Protein AF-A0AA95H1D3-F1 (afdb_monomer_lite)

pLDDT: mean 80.05, std 16.38, range [48.16, 96.06]

Organism: NCBI:txid3080823

Foldseek 3Di:
DDDDPDDPDDDDDDDVCVVCVPPQWDWDDDPQWIWIWGQDPVRDIDIGTDPRDPDPPPPDD

Sequence (61 aa):
MKAKAAEPAELPCINLDDWMQGFKKIMLKHGTRPYFLTITRKGNLILTAAADVPNPQSDKD

Structure (mmCIF, N/CA/C/O backbone):
data_AF-A0AA95H1D3-F1
#
_entry.id   AF-A0AA95H1D3-F1
#
loop_
_atom_site.group_PDB
_atom_site.id
_atom_site.type_symbol
_atom_site.label_atom_id
_atom_site.label_alt_id
_atom_site.label_comp_id
_atom_site.label_asym_id
_atom_site.label_entity_id
_atom_site.label_seq_id
_atom_site.pdbx_PDB_ins_code
_atom_site.Cartn_x
_atom_site.Cartn_y
_atom_site.Cartn_z
_atom_site.occupancy
_atom_site.B_iso_or_equiv
_atom_site.auth_seq_id
_atom_site.auth_comp_id
_atom_site.auth_asym_id
_atom_site.auth_atom_id
_atom_site.pdbx_PDB_model_num
ATOM 1 N N . MET A 1 1 ? -14.510 23.233 -34.910 1.00 51.88 1 MET A N 1
ATOM 2 C CA . MET A 1 1 ? -15.257 22.266 -34.076 1.00 51.88 1 MET A CA 1
ATOM 3 C C . MET A 1 1 ? -14.257 21.577 -33.158 1.00 51.88 1 MET A C 1
ATOM 5 O O . MET A 1 1 ? -13.330 20.968 -33.669 1.00 51.88 1 MET A O 1
ATOM 9 N N . LYS A 1 2 ? -14.346 21.759 -31.833 1.00 49.16 2 LYS A N 1
ATOM 10 C CA . LYS A 1 2 ? -13.464 21.064 -30.879 1.00 49.16 2 LYS A CA 1
ATOM 11 C C . LYS A 1 2 ? -14.085 19.703 -30.563 1.00 49.16 2 LYS A C 1
ATOM 13 O O . LYS A 1 2 ? -15.232 19.660 -30.128 1.00 49.16 2 LYS A O 1
ATOM 18 N N . ALA A 1 3 ? -13.355 18.621 -30.824 1.00 52.34 3 ALA A N 1
ATOM 19 C CA . ALA A 1 3 ? -13.770 17.279 -30.441 1.00 52.34 3 ALA A CA 1
ATOM 20 C C . ALA A 1 3 ? -13.872 17.212 -28.910 1.00 52.34 3 ALA A C 1
ATOM 22 O O . ALA A 1 3 ? -12.909 17.510 -28.204 1.00 52.34 3 ALA A O 1
ATOM 23 N N . LYS A 1 4 ? -15.059 16.869 -28.405 1.00 57.22 4 LYS A N 1
ATOM 24 C CA . LYS A 1 4 ? -15.264 16.533 -26.997 1.00 57.22 4 LYS A CA 1
ATOM 25 C C . LYS A 1 4 ? -14.518 15.217 -26.770 1.00 57.22 4 LYS A C 1
ATOM 27 O O . LYS A 1 4 ? -14.890 14.210 -27.366 1.00 57.22 4 LYS A O 1
ATOM 32 N N . ALA A 1 5 ? -13.428 15.251 -26.004 1.00 60.53 5 ALA A N 1
ATOM 33 C CA . ALA A 1 5 ? -12.736 14.035 -25.595 1.00 60.53 5 ALA A CA 1
ATOM 34 C C . ALA A 1 5 ? -13.759 13.140 -24.886 1.00 60.53 5 ALA A C 1
ATOM 36 O O . ALA A 1 5 ? -14.440 13.601 -23.969 1.00 60.53 5 ALA A O 1
ATOM 37 N N . ALA A 1 6 ? -13.932 11.913 -25.376 1.00 63.94 6 ALA A N 1
ATOM 38 C CA . ALA A 1 6 ? -14.746 10.919 -24.697 1.00 63.94 6 ALA A CA 1
ATOM 39 C C . ALA A 1 6 ? -14.159 10.734 -23.294 1.00 63.94 6 ALA A C 1
ATOM 41 O O . ALA A 1 6 ? -12.967 10.444 -23.166 1.00 63.94 6 ALA A O 1
ATOM 42 N N . GLU A 1 7 ? -14.962 10.976 -22.258 1.00 67.38 7 GLU A N 1
ATOM 43 C CA . GLU A 1 7 ? -14.554 10.648 -20.895 1.00 67.38 7 GLU A CA 1
ATOM 4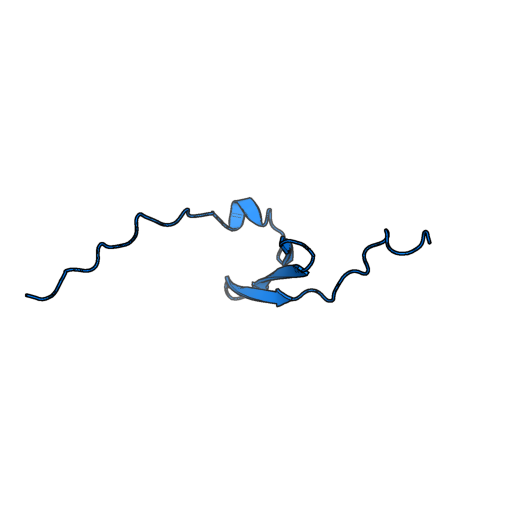4 C C . GLU A 1 7 ? -14.229 9.148 -20.862 1.00 67.38 7 GLU A C 1
ATOM 46 O O . GLU A 1 7 ? -14.999 8.352 -21.414 1.00 67.38 7 GLU A O 1
ATOM 51 N N . PRO A 1 8 ? -13.064 8.747 -20.327 1.00 64.25 8 PRO A N 1
ATOM 52 C CA . PRO A 1 8 ? -12.699 7.342 -20.296 1.00 64.25 8 PRO A CA 1
ATOM 53 C C . PRO A 1 8 ? -13.755 6.572 -19.500 1.00 64.25 8 PRO A C 1
ATOM 55 O O . PRO A 1 8 ? -14.192 7.027 -18.442 1.00 64.25 8 PRO A O 1
ATOM 58 N N . ALA A 1 9 ? -14.156 5.414 -20.031 1.00 71.44 9 ALA A N 1
ATOM 59 C CA . ALA A 1 9 ? -14.979 4.446 -19.318 1.00 71.44 9 ALA A CA 1
ATOM 60 C C . ALA A 1 9 ? -14.412 4.242 -17.905 1.00 71.44 9 ALA A C 1
ATOM 62 O O . ALA A 1 9 ? -13.193 4.148 -17.744 1.00 71.44 9 ALA A O 1
ATOM 63 N N . GLU A 1 10 ? -15.294 4.240 -16.905 1.00 80.69 10 GLU A N 1
ATOM 64 C CA . GLU A 1 10 ? -14.946 4.193 -15.485 1.00 80.69 10 GLU A CA 1
ATOM 65 C C . GLU A 1 10 ? -13.831 3.175 -15.213 1.00 80.69 10 GLU A C 1
ATOM 67 O O . GLU A 1 10 ? -13.914 2.004 -15.593 1.00 80.69 10 GLU A O 1
ATOM 72 N N . LEU A 1 11 ? -12.748 3.642 -14.587 1.00 85.75 11 LEU A N 1
ATOM 73 C CA . LEU A 1 11 ? -11.637 2.771 -14.230 1.00 85.75 11 LEU A CA 1
ATOM 74 C C . LEU A 1 11 ? -12.101 1.766 -13.168 1.00 85.75 11 LEU A C 1
ATOM 76 O O . LEU A 1 11 ? -12.843 2.146 -12.258 1.00 85.75 11 LEU A O 1
ATOM 80 N N . PRO A 1 12 ? -11.625 0.509 -13.221 1.00 85.25 12 PRO A N 1
ATOM 81 C CA . PRO A 1 12 ? -11.873 -0.449 -12.156 1.00 85.25 12 PRO A CA 1
ATOM 82 C C . PRO A 1 12 ? -11.450 0.122 -10.798 1.00 85.25 12 PRO A C 1
ATOM 84 O O . PRO A 1 12 ? -10.302 0.529 -10.610 1.00 85.25 12 PRO A O 1
ATOM 87 N N . CYS A 1 13 ? -12.391 0.150 -9.857 1.00 88.06 13 CYS A N 1
ATOM 88 C CA . CYS A 1 13 ? -12.156 0.599 -8.492 1.00 88.06 13 CYS A CA 1
ATOM 89 C C . CYS A 1 13 ? -11.891 -0.609 -7.588 1.00 88.06 13 CYS A C 1
ATOM 91 O O . CYS A 1 13 ? -12.582 -1.624 -7.677 1.00 88.06 13 CYS A O 1
ATOM 93 N N . ILE A 1 14 ? -10.896 -0.493 -6.711 1.00 87.44 14 ILE A N 1
ATOM 94 C CA . ILE A 1 14 ? -10.564 -1.513 -5.714 1.00 87.44 14 ILE A CA 1
ATOM 95 C C . ILE A 1 14 ? -10.678 -0.870 -4.336 1.00 87.44 14 ILE A C 1
ATOM 97 O O . ILE A 1 14 ? -10.078 0.177 -4.088 1.00 87.44 14 ILE A O 1
ATOM 101 N N . ASN A 1 15 ? -11.420 -1.514 -3.433 1.00 90.12 15 ASN A N 1
ATOM 102 C CA . ASN A 1 15 ? -11.447 -1.127 -2.030 1.00 90.12 15 ASN A CA 1
ATOM 103 C C . ASN A 1 15 ? -10.141 -1.555 -1.349 1.00 90.12 15 ASN A C 1
ATOM 105 O O . ASN A 1 15 ? -9.799 -2.739 -1.291 1.00 90.12 15 ASN A O 1
ATOM 109 N N . LEU A 1 16 ? -9.401 -0.577 -0.838 1.00 88.06 16 LEU A N 1
ATOM 110 C CA . LEU A 1 16 ? -8.118 -0.822 -0.194 1.00 88.06 16 LEU A CA 1
ATOM 111 C C . LEU A 1 16 ? -8.242 -1.517 1.155 1.00 88.06 16 LEU A C 1
ATOM 113 O O . LEU A 1 16 ? -7.329 -2.260 1.499 1.00 88.06 16 LEU A O 1
ATOM 117 N N . ASP A 1 17 ? -9.339 -1.334 1.890 1.00 89.19 17 ASP A N 1
ATOM 118 C CA . ASP A 1 17 ? -9.518 -2.001 3.184 1.00 89.19 17 ASP A CA 1
ATOM 119 C C . ASP A 1 17 ? -9.576 -3.525 3.010 1.00 89.19 17 ASP A C 1
ATOM 121 O O . ASP A 1 17 ? -8.883 -4.267 3.714 1.00 89.19 17 ASP A O 1
ATOM 125 N N . ASP A 1 18 ? -10.312 -3.979 1.992 1.00 90.44 18 ASP A N 1
ATOM 126 C CA . ASP A 1 18 ? -10.431 -5.396 1.642 1.00 90.44 18 ASP A CA 1
ATOM 127 C C . ASP A 1 18 ? -9.095 -5.962 1.154 1.00 90.44 18 ASP A C 1
ATOM 129 O O . ASP A 1 18 ? -8.713 -7.088 1.482 1.00 90.44 18 ASP A O 1
ATOM 133 N N . TRP A 1 19 ? -8.352 -5.170 0.379 1.00 88.88 19 TRP A N 1
ATOM 134 C CA . TRP A 1 19 ? -7.099 -5.622 -0.210 1.00 88.88 19 TRP A CA 1
ATOM 135 C C . TRP A 1 19 ? -5.935 -5.622 0.781 1.00 88.88 19 TRP A C 1
ATOM 137 O O . TRP A 1 19 ? -5.066 -6.493 0.729 1.00 88.88 19 TRP A O 1
ATOM 147 N N . MET A 1 20 ? -5.921 -4.665 1.708 1.00 90.75 20 MET A N 1
ATOM 148 C CA . MET A 1 20 ? -4.889 -4.562 2.732 1.00 90.75 20 MET A CA 1
ATOM 149 C C . MET A 1 20 ? -5.149 -5.464 3.935 1.00 90.75 20 MET A C 1
ATOM 151 O O . MET A 1 20 ? -4.207 -5.689 4.683 1.00 90.75 20 MET A O 1
ATOM 155 N N . GLN A 1 21 ? -6.357 -6.012 4.127 1.00 91.31 21 GLN A N 1
ATOM 156 C CA . GLN A 1 21 ? -6.672 -7.017 5.161 1.00 91.31 21 GLN A CA 1
ATOM 157 C C . GLN A 1 21 ? -6.167 -6.639 6.571 1.00 91.31 21 GLN A C 1
ATOM 159 O O . GLN A 1 21 ? -5.669 -7.473 7.326 1.00 91.31 21 GLN A O 1
ATOM 164 N N . GLY A 1 22 ? -6.233 -5.351 6.919 1.00 90.50 22 GLY A N 1
ATOM 165 C CA . GLY A 1 22 ? -5.743 -4.822 8.199 1.00 90.50 22 GLY A CA 1
ATOM 166 C C . GLY A 1 22 ? -4.223 -4.615 8.300 1.00 90.50 22 GLY A C 1
ATOM 167 O O . GLY A 1 22 ? -3.743 -4.065 9.297 1.00 90.50 22 GLY A O 1
ATOM 168 N N . PHE A 1 23 ? -3.440 -4.981 7.284 1.00 93.50 23 PHE A N 1
ATOM 169 C CA . PHE A 1 23 ? -2.016 -4.664 7.221 1.00 93.50 23 PHE A CA 1
ATOM 170 C C . PHE A 1 23 ? -1.800 -3.183 6.900 1.00 93.50 23 PHE A C 1
ATOM 172 O O . PHE A 1 23 ? -2.431 -2.608 6.023 1.00 93.50 23 PHE A O 1
ATOM 179 N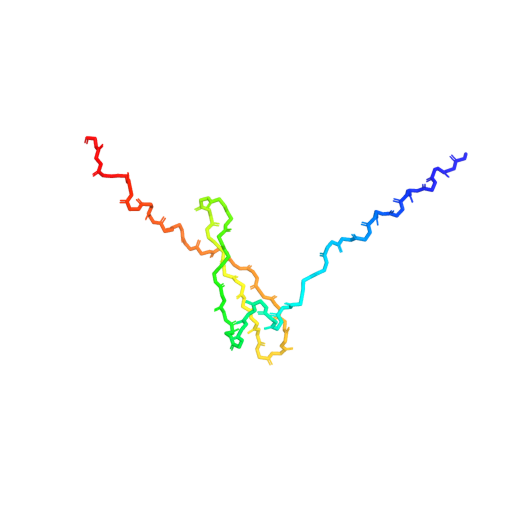 N . LYS A 1 24 ? -0.829 -2.548 7.567 1.00 93.31 24 LYS A N 1
ATOM 180 C CA . LYS A 1 24 ? -0.432 -1.157 7.261 1.00 93.31 24 LYS A CA 1
ATOM 181 C C . LYS A 1 24 ? 0.538 -1.049 6.086 1.00 93.31 24 LYS A C 1
ATOM 183 O O . LYS A 1 24 ? 0.751 0.043 5.569 1.00 93.31 24 LYS A O 1
ATOM 188 N N . LYS A 1 25 ? 1.149 -2.167 5.691 1.00 94.38 25 LYS A N 1
ATOM 189 C CA . LYS A 1 25 ? 2.115 -2.273 4.599 1.00 94.38 25 LYS A CA 1
ATOM 190 C C . LYS A 1 25 ? 1.951 -3.632 3.930 1.00 94.38 25 LYS A C 1
ATOM 192 O O . LYS A 1 25 ? 2.086 -4.647 4.607 1.00 94.38 25 LYS A O 1
ATOM 197 N N . ILE A 1 26 ? 1.702 -3.641 2.626 1.00 93.94 26 ILE A N 1
ATOM 198 C CA . ILE A 1 26 ? 1.612 -4.855 1.805 1.00 93.94 26 ILE A CA 1
ATOM 199 C C . ILE A 1 26 ? 2.620 -4.796 0.658 1.00 93.94 26 ILE A C 1
ATOM 201 O O . ILE A 1 26 ? 3.056 -3.714 0.258 1.00 93.94 26 ILE A O 1
ATOM 205 N N . MET A 1 27 ? 3.012 -5.961 0.142 1.00 93.31 27 MET A N 1
ATOM 206 C CA . MET A 1 27 ? 3.890 -6.067 -1.021 1.00 93.31 27 MET A CA 1
ATOM 207 C C . MET A 1 27 ? 3.060 -6.320 -2.277 1.00 93.31 27 MET A C 1
ATOM 209 O O . MET A 1 27 ? 2.296 -7.281 -2.334 1.00 93.31 27 MET A O 1
ATOM 213 N N . LEU A 1 28 ? 3.241 -5.478 -3.286 1.00 92.56 28 LEU A N 1
ATOM 214 C CA . LEU A 1 28 ? 2.627 -5.617 -4.596 1.00 92.56 28 LEU A CA 1
ATOM 215 C C . LEU A 1 28 ? 3.655 -6.232 -5.535 1.00 92.56 28 LEU A C 1
ATOM 217 O O . LEU A 1 28 ? 4.744 -5.687 -5.717 1.00 92.56 28 LEU A O 1
ATOM 221 N N . LYS A 1 29 ? 3.324 -7.372 -6.131 1.00 90.94 29 LYS A N 1
ATOM 222 C CA . LYS A 1 29 ? 4.169 -7.998 -7.149 1.00 90.94 29 LYS A CA 1
ATOM 223 C C . LYS A 1 29 ? 3.751 -7.471 -8.514 1.00 90.94 29 LYS A C 1
ATOM 225 O O . LYS A 1 29 ? 2.602 -7.657 -8.905 1.00 90.94 29 LYS A O 1
ATOM 230 N N . HIS A 1 30 ? 4.668 -6.833 -9.235 1.00 88.62 30 HIS A N 1
ATOM 231 C CA . HIS A 1 30 ? 4.424 -6.370 -10.597 1.00 88.62 30 HIS A CA 1
ATOM 232 C C . HIS A 1 30 ? 5.596 -6.771 -11.498 1.00 88.62 30 HIS A C 1
ATOM 234 O O . HIS A 1 30 ? 6.645 -6.124 -11.538 1.00 88.62 30 HIS A O 1
ATOM 240 N N . GLY A 1 31 ? 5.430 -7.900 -12.190 1.00 87.25 31 GLY A N 1
ATOM 241 C CA . GLY A 1 31 ? 6.521 -8.544 -12.916 1.00 87.25 31 GLY A CA 1
ATOM 242 C C . GLY A 1 31 ? 7.670 -8.905 -11.974 1.00 87.25 31 GLY A C 1
ATOM 243 O O . GLY A 1 31 ? 7.453 -9.482 -10.909 1.00 87.25 31 GLY A O 1
ATOM 244 N N . THR A 1 32 ? 8.890 -8.534 -12.356 1.00 86.12 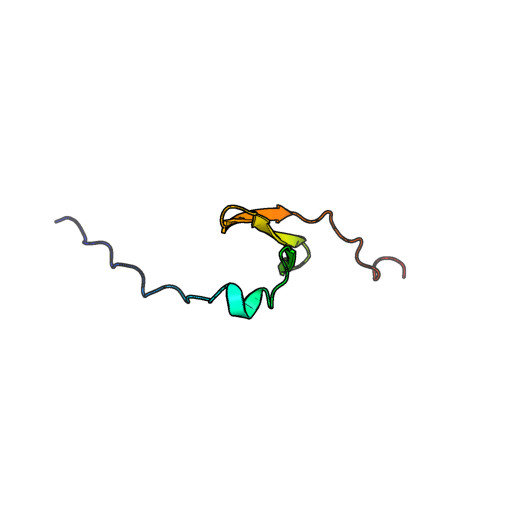32 THR A N 1
ATOM 245 C CA . THR A 1 32 ? 10.103 -8.756 -11.555 1.00 86.12 32 THR A CA 1
ATOM 246 C C . THR A 1 32 ? 10.324 -7.700 -10.477 1.00 86.12 32 THR A C 1
ATOM 248 O O . THR A 1 32 ? 11.191 -7.882 -9.630 1.00 86.12 32 THR A O 1
ATOM 251 N N . ARG A 1 33 ? 9.551 -6.606 -10.490 1.00 87.06 33 ARG A N 1
ATOM 252 C CA . ARG A 1 33 ? 9.739 -5.472 -9.584 1.00 87.06 33 ARG A CA 1
ATOM 253 C C . ARG A 1 33 ? 8.691 -5.504 -8.473 1.00 87.06 33 ARG A C 1
ATOM 255 O O . ARG A 1 33 ? 7.508 -5.258 -8.729 1.00 87.06 33 ARG A O 1
ATOM 262 N N . PRO A 1 34 ? 9.084 -5.814 -7.233 1.00 92.31 34 PRO A N 1
ATOM 263 C CA . PRO A 1 34 ? 8.194 -5.694 -6.092 1.00 92.31 34 PRO A CA 1
ATOM 264 C C . PRO A 1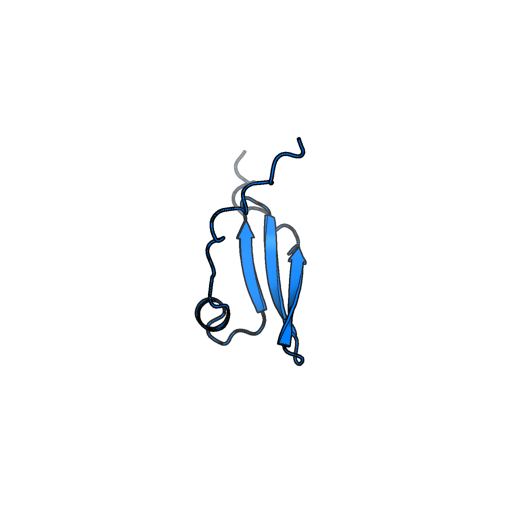 34 ? 8.039 -4.226 -5.671 1.00 92.31 34 PRO A C 1
ATOM 266 O O . PRO A 1 34 ? 8.975 -3.429 -5.727 1.00 92.31 34 PRO A O 1
ATOM 269 N N . TYR A 1 35 ? 6.854 -3.879 -5.182 1.00 94.75 35 TYR A N 1
ATOM 270 C CA . TYR A 1 35 ? 6.554 -2.580 -4.587 1.00 94.75 35 TYR A CA 1
ATOM 271 C C . TYR A 1 35 ? 5.968 -2.770 -3.192 1.00 94.75 35 TYR A C 1
ATOM 273 O O . TYR A 1 35 ? 5.368 -3.798 -2.896 1.00 94.75 35 TYR A O 1
ATOM 281 N N . PHE A 1 36 ? 6.098 -1.773 -2.330 1.00 94.94 36 PHE A N 1
ATOM 282 C CA . PHE A 1 36 ? 5.361 -1.696 -1.080 1.00 94.94 36 PHE A CA 1
ATOM 283 C C . PHE A 1 36 ? 4.295 -0.620 -1.174 1.00 94.94 36 PHE A C 1
ATOM 285 O O . PHE A 1 36 ? 4.612 0.537 -1.441 1.00 94.94 36 PHE A O 1
ATOM 292 N N . LEU A 1 37 ? 3.053 -0.988 -0.875 1.00 95.25 37 LEU A N 1
ATOM 293 C CA . LEU A 1 37 ? 1.991 -0.033 -0.595 1.00 95.25 37 LEU A CA 1
ATOM 294 C C . LEU A 1 37 ? 1.849 0.103 0.919 1.00 95.25 37 LEU A C 1
ATOM 296 O O . LEU A 1 37 ? 1.660 -0.892 1.617 1.00 95.25 37 LEU A O 1
ATOM 300 N N . THR A 1 38 ? 1.969 1.325 1.429 1.00 95.50 38 THR A N 1
ATOM 301 C CA . THR A 1 38 ? 1.887 1.628 2.863 1.00 95.50 38 THR A CA 1
ATOM 302 C C . THR A 1 38 ? 0.787 2.648 3.130 1.00 95.50 38 THR A C 1
ATOM 304 O O . THR A 1 38 ? 0.791 3.715 2.518 1.00 95.50 38 THR A O 1
ATOM 307 N N . ILE A 1 39 ? -0.102 2.361 4.086 1.00 94.44 39 ILE A N 1
ATOM 308 C CA . ILE A 1 39 ? -1.019 3.350 4.664 1.00 94.44 39 ILE A CA 1
ATOM 309 C C . ILE A 1 39 ? -0.312 4.037 5.832 1.00 94.44 39 ILE A C 1
ATOM 311 O O . ILE A 1 39 ? 0.120 3.414 6.806 1.00 94.44 39 ILE A O 1
ATOM 315 N N . THR A 1 40 ? -0.197 5.356 5.747 1.00 91.62 40 THR A N 1
ATOM 316 C CA . THR A 1 40 ? 0.328 6.187 6.832 1.00 91.62 40 THR A CA 1
ATOM 317 C C . THR A 1 40 ? -0.702 6.342 7.953 1.00 91.62 40 THR A C 1
ATOM 319 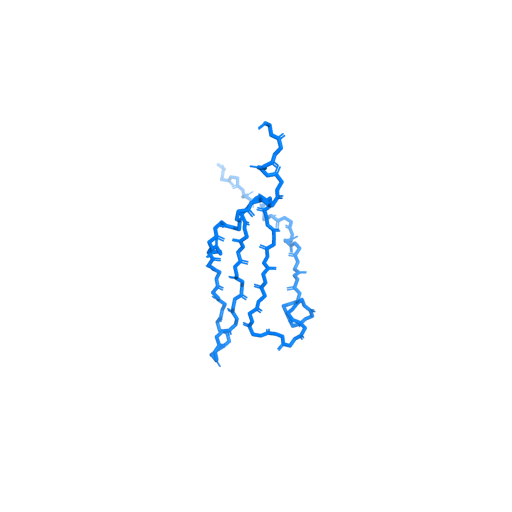O O . THR A 1 40 ? -1.901 6.179 7.753 1.00 91.62 40 THR A O 1
ATOM 322 N N . ARG A 1 41 ? -0.265 6.772 9.144 1.00 89.31 41 ARG A N 1
ATOM 323 C CA . ARG A 1 41 ? -1.177 7.061 10.273 1.00 89.31 41 ARG A CA 1
ATOM 324 C C . ARG A 1 41 ? -2.249 8.114 9.956 1.00 89.31 41 ARG A C 1
ATOM 326 O O . ARG A 1 41 ? -3.261 8.148 10.639 1.00 89.31 41 ARG A O 1
ATOM 333 N N . LYS A 1 42 ? -2.009 8.975 8.960 1.00 92.62 42 LYS A N 1
ATOM 334 C CA . LYS A 1 42 ? -2.945 10.014 8.504 1.00 92.62 42 LYS A CA 1
ATOM 335 C C . LYS A 1 42 ? -3.885 9.535 7.387 1.00 92.62 42 LYS A C 1
ATOM 337 O O . LYS A 1 42 ? -4.635 10.345 6.866 1.00 92.62 42 LYS A O 1
ATOM 342 N N . GLY A 1 43 ? -3.813 8.263 6.989 1.00 87.12 43 GLY A N 1
ATOM 343 C CA . GLY A 1 43 ? -4.630 7.697 5.912 1.00 87.12 43 GLY A CA 1
ATOM 344 C C . GLY A 1 43 ? -4.062 7.883 4.501 1.00 87.12 43 GLY A C 1
ATOM 345 O O . GLY A 1 43 ? -4.624 7.356 3.551 1.00 87.12 43 GLY A O 1
ATOM 346 N N . ASN A 1 44 ? -2.929 8.575 4.335 1.00 93.50 44 ASN A N 1
ATOM 347 C CA . ASN A 1 44 ? -2.290 8.711 3.021 1.00 93.50 44 ASN A CA 1
ATOM 348 C C . ASN A 1 44 ? -1.624 7.404 2.586 1.00 93.50 44 ASN A C 1
ATOM 350 O O . ASN A 1 44 ? -1.070 6.692 3.429 1.00 93.50 44 ASN A O 1
ATOM 354 N N . LEU A 1 45 ? -1.587 7.164 1.277 1.00 94.31 45 LEU A N 1
ATOM 355 C CA . LEU A 1 45 ? -0.902 6.032 0.660 1.00 94.31 45 LEU A CA 1
ATOM 356 C C . LEU A 1 45 ? 0.488 6.429 0.172 1.00 94.31 45 LEU A C 1
ATOM 358 O O . LEU A 1 45 ? 0.679 7.502 -0.398 1.00 94.31 45 LEU A O 1
ATOM 362 N N . ILE A 1 46 ? 1.450 5.533 0.365 1.00 95.38 46 ILE A N 1
ATOM 363 C CA . ILE A 1 46 ? 2.798 5.651 -0.186 1.00 95.38 46 ILE A CA 1
ATOM 364 C C . ILE A 1 46 ? 3.109 4.363 -0.941 1.00 95.38 46 ILE A C 1
ATOM 366 O O . ILE A 1 46 ? 3.038 3.279 -0.361 1.00 95.38 46 ILE A O 1
ATOM 370 N N . LEU A 1 47 ? 3.479 4.497 -2.214 1.00 96.06 47 LEU A N 1
ATOM 371 C CA . LEU A 1 47 ? 4.010 3.412 -3.030 1.00 96.06 47 LEU A CA 1
ATOM 372 C C . LEU A 1 47 ? 5.528 3.576 -3.134 1.00 96.06 47 LEU A C 1
ATOM 374 O O . LEU A 1 47 ? 6.007 4.590 -3.639 1.00 96.06 47 LEU A O 1
ATOM 378 N N . THR A 1 48 ? 6.289 2.594 -2.663 1.00 95.06 48 THR A N 1
ATOM 379 C CA . THR A 1 48 ? 7.749 2.570 -2.819 1.00 95.06 48 THR A CA 1
ATOM 380 C C . THR A 1 48 ? 8.184 1.325 -3.568 1.00 95.06 48 THR A C 1
ATOM 382 O O . THR A 1 48 ? 7.550 0.279 -3.460 1.00 95.06 48 THR A O 1
ATOM 385 N N . ALA A 1 49 ? 9.276 1.408 -4.326 1.00 92.00 49 ALA A N 1
ATOM 386 C CA . ALA A 1 49 ? 9.928 0.198 -4.808 1.00 92.00 49 ALA A CA 1
ATOM 387 C C . ALA A 1 49 ? 10.428 -0.601 -3.596 1.00 92.00 49 ALA A C 1
ATOM 389 O O . ALA A 1 49 ? 11.017 -0.037 -2.667 1.00 92.00 49 ALA A O 1
ATOM 390 N N . ALA A 1 50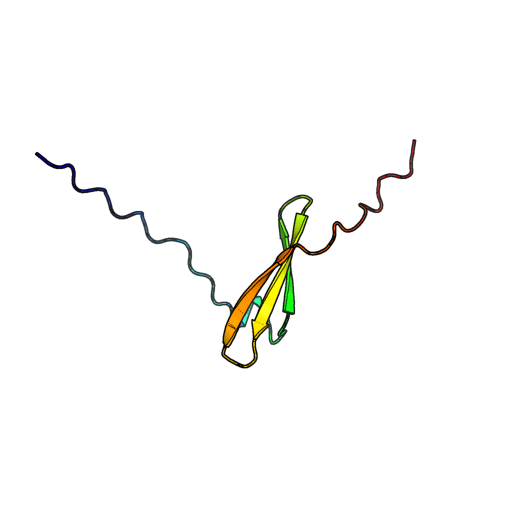 ? 10.176 -1.904 -3.588 1.00 85.88 50 ALA A N 1
ATOM 391 C CA . ALA A 1 50 ? 10.960 -2.793 -2.754 1.00 85.88 50 ALA A CA 1
ATOM 392 C C . ALA A 1 50 ? 12.309 -2.997 -3.458 1.00 85.88 50 ALA A C 1
ATOM 394 O O . ALA A 1 50 ? 12.372 -2.975 -4.688 1.00 85.88 50 ALA A O 1
ATOM 395 N N . ALA A 1 51 ? 13.393 -3.135 -2.689 1.00 76.38 51 ALA A N 1
ATOM 396 C CA . ALA A 1 51 ? 14.666 -3.541 -3.277 1.00 76.38 51 ALA A CA 1
ATOM 397 C C . ALA A 1 51 ? 14.440 -4.831 -4.075 1.00 76.38 51 ALA A C 1
ATOM 399 O O . ALA A 1 51 ? 13.636 -5.666 -3.642 1.00 76.38 51 ALA A O 1
ATOM 400 N N . ASP A 1 52 ? 15.100 -4.961 -5.231 1.00 61.06 52 ASP A N 1
ATOM 401 C CA . ASP A 1 52 ? 15.007 -6.172 -6.042 1.00 61.06 52 ASP A CA 1
ATOM 402 C C . ASP A 1 52 ? 15.280 -7.367 -5.128 1.00 61.06 52 ASP A C 1
ATOM 404 O O . ASP A 1 52 ? 16.352 -7.481 -4.530 1.00 61.06 52 ASP A O 1
ATOM 408 N N . VAL A 1 53 ? 14.274 -8.227 -4.953 1.00 55.91 53 VAL A N 1
ATOM 409 C CA . VAL A 1 53 ? 14.517 -9.529 -4.341 1.00 55.91 53 VAL A CA 1
ATOM 410 C C . VAL A 1 53 ? 15.353 -10.280 -5.370 1.00 55.91 53 VAL A C 1
ATOM 412 O O . VAL A 1 53 ? 14.874 -10.439 -6.498 1.00 55.91 53 VAL A O 1
ATOM 415 N N . PRO A 1 54 ? 16.577 -10.727 -5.038 1.00 51.06 54 PRO A N 1
ATOM 416 C CA . PRO A 1 54 ? 17.322 -11.605 -5.920 1.00 51.06 54 PRO A CA 1
ATOM 417 C C . PRO A 1 54 ? 16.415 -12.789 -6.229 1.00 51.06 54 PRO A C 1
ATOM 419 O O . PRO A 1 54 ? 15.919 -13.446 -5.312 1.00 51.06 54 PRO A O 1
ATOM 422 N N . ASN A 1 55 ? 16.124 -13.006 -7.508 1.00 52.81 55 ASN A N 1
ATOM 423 C CA . ASN A 1 55 ? 15.360 -14.164 -7.933 1.00 52.81 55 ASN A CA 1
ATOM 424 C C . ASN A 1 55 ? 16.118 -15.417 -7.451 1.00 52.81 55 ASN A C 1
ATOM 426 O O . ASN A 1 55 ? 17.243 -15.619 -7.907 1.00 52.81 55 ASN A O 1
ATOM 430 N N . PRO A 1 56 ? 15.564 -16.269 -6.567 1.00 55.66 56 PRO A N 1
ATOM 431 C CA . PRO A 1 56 ? 16.259 -17.460 -6.063 1.00 55.66 56 PRO A CA 1
ATOM 432 C C . PRO A 1 56 ? 16.441 -18.565 -7.128 1.00 55.66 56 PRO A C 1
ATOM 434 O O . PRO A 1 56 ? 16.691 -19.717 -6.794 1.00 55.66 56 PRO A O 1
ATOM 437 N N . GLN A 1 57 ? 16.302 -18.231 -8.413 1.00 56.75 57 GLN A N 1
ATOM 438 C CA . GLN A 1 57 ? 16.402 -19.133 -9.560 1.00 56.75 57 GLN A CA 1
ATOM 439 C C . GLN A 1 57 ? 17.582 -18.821 -10.492 1.00 56.75 57 GLN A C 1
ATOM 441 O O . GLN A 1 57 ? 17.666 -19.409 -11.563 1.00 56.75 57 GLN A O 1
ATOM 446 N N . SER A 1 58 ? 18.501 -17.945 -10.083 1.00 53.81 58 SER A N 1
ATOM 447 C CA . SER A 1 58 ? 19.670 -17.537 -10.878 1.00 53.81 58 SER A CA 1
ATOM 448 C C . SER A 1 58 ? 20.980 -18.183 -10.394 1.00 53.81 58 SER A C 1
ATOM 450 O O . SER A 1 58 ? 21.998 -17.509 -10.327 1.00 53.81 58 SER A O 1
ATOM 452 N N . ASP A 1 59 ? 20.945 -19.458 -10.000 1.00 53.84 59 ASP A N 1
ATOM 453 C CA . ASP A 1 59 ? 22.129 -20.237 -9.586 1.00 53.84 59 ASP A CA 1
ATOM 454 C C . ASP A 1 59 ? 21.951 -21.709 -10.007 1.00 53.84 59 ASP A C 1
ATOM 456 O O . ASP A 1 59 ? 21.859 -22.626 -9.190 1.00 53.84 59 ASP A O 1
ATOM 460 N N . LYS A 1 60 ? 21.789 -21.934 -11.315 1.00 52.00 60 LYS A N 1
ATOM 461 C CA . LYS A 1 60 ? 22.003 -23.232 -11.972 1.00 52.00 60 LYS A CA 1
ATOM 462 C C . LYS A 1 60 ? 22.414 -22.995 -13.425 1.00 52.00 60 LYS A C 1
ATOM 464 O O . LYS A 1 60 ? 21.623 -23.243 -14.326 1.00 52.00 60 LYS A O 1
ATOM 469 N N . ASP A 1 61 ? 23.642 -22.533 -13.613 1.00 48.16 61 ASP A N 1
ATOM 470 C CA . ASP A 1 61 ? 24.414 -22.728 -14.843 1.00 48.16 61 ASP A CA 1
ATOM 471 C C . ASP A 1 61 ? 25.848 -23.112 -14.457 1.00 48.16 61 ASP A C 1
ATOM 473 O O . ASP A 1 61 ? 26.414 -22.439 -13.564 1.00 48.16 61 ASP A O 1
#

InterPro domains:
  IPR019600 Hemin uptake protein HemP [PF10636] (16-48)

Secondary structure (DSSP, 8-state):
----PPPPP-PPP--HHHHHTT-SEEEEEETTEEEEEEE-TTS-EEEEEPP-PPPTT----

Radius of gyration: 18.17 Å; chains: 1; bounding box: 40×46×44 Å